Protein AF-A0A314ZET5-F1 (afdb_monomer)

Nearest PDB structures (foldseek):
  1ws8-assembly1_C  TM=9.809E-01  e=2.462E-12  Cucurbita pepo
  1x9u-assembly2_B  TM=9.422E-01  e=2.343E-07  Armoracia rusticana
  2cbp-assembly1_A  TM=9.235E-01  e=1.0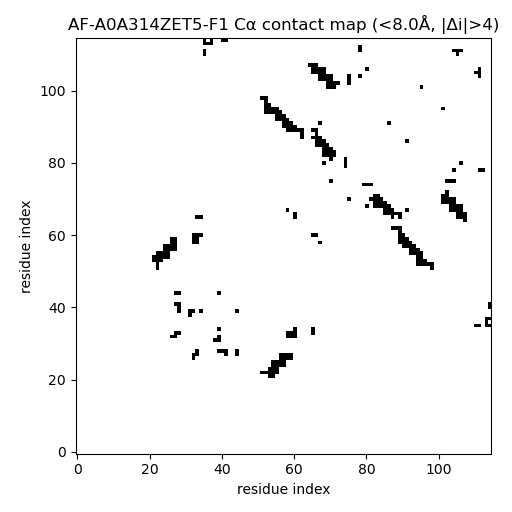77E-07  Cucumis sativus
  1jer-assembly1_A-2  TM=8.976E-01  e=2.058E-07  Cucumis sativus
  1f56-assembly1_A  TM=8.487E-01  e=2.181E-05  Spinacia oleracea

Solvent-accessible surface area (backbone atoms only — not comparable to full-atom values): 6826 Å² total; per-residue (Å²): 112,71,68,60,55,51,53,53,51,53,53,52,52,53,59,72,66,62,68,86,84,74,50,60,78,42,52,42,42,60,92,66,24,52,57,53,78,69,76,49,58,59,69,63,50,53,73,75,55,88,86,54,73,56,20,31,42,33,40,40,40,61,45,92,72,44,36,46,23,34,33,48,71,69,33,57,77,67,60,50,83,68,57,80,43,81,48,61,79,28,64,43,75,48,61,53,83,57,89,76,94,81,40,72,45,39,68,36,91,68,30,41,83,53,81

Foldseek 3Di:
DVVVVVVVVVVVVVVVPPDPDAAAEDQQQVPVFADLPPSGDRVVVVVVDDDDQRYKYWGAADLVAWKKFWDDPVCLVVVNLPGPDIGRPNTDMDGHHDDDDIGIFTNGPCSSVSD

Radius of gyration: 20.26 Å; Cα contacts (8 Å, |Δi|>4): 167; chains: 1; bounding box: 45×25×64 Å

pLDDT: mean 91.12, std 10.07, range [60.84, 98.56]

Secondary structure (DSSP, 8-state):
-HHHHHHHHHHHHHHHH----PPPEEETTTTT-S-SSSS--HHHHHHT----TT-EEEEE--TTT--EEEE-HHHHHTT----SEEE-SSEEEE---SSS--EEE--STTTGGG-

Sequence (115 aa):
MALSNIATLVFVVMMAFSGACSGVVYRVGDSAGWTSRGLADHNNWASTKDFNVGDTLTFAYNNQFHKVMQVSDQDFQSCNASAISTYTSGSDTITPKRPGHCYFHCGAPGHCQAG

Mean predicted aligned error: 7.43 Å

Structure (mmCIF, N/CA/C/O backbone):
data_AF-A0A314ZET5-F1
#
_entry.id   AF-A0A314ZET5-F1
#
loop_
_atom_site.group_PDB
_atom_site.id
_atom_site.type_symbol
_atom_site.label_atom_id
_atom_site.label_alt_id
_atom_site.label_comp_id
_atom_site.label_asym_id
_atom_site.label_entity_id
_atom_site.label_seq_id
_atom_site.pdbx_PDB_ins_code
_atom_site.Cartn_x
_atom_site.Cartn_y
_atom_site.Cartn_z
_atom_site.occupancy
_atom_site.B_iso_or_equiv
_atom_site.auth_seq_id
_atom_site.auth_comp_id
_atom_site.auth_asym_id
_atom_site.auth_atom_id
_atom_site.pdbx_PDB_model_num
ATOM 1 N N . MET A 1 1 ? -28.545 9.775 48.883 1.00 63.31 1 MET A N 1
ATOM 2 C CA . MET A 1 1 ? -27.618 8.629 49.040 1.00 63.31 1 MET A CA 1
ATOM 3 C C . MET A 1 1 ? -27.859 7.544 47.986 1.00 63.31 1 MET A C 1
ATOM 5 O O . MET A 1 1 ? -26.932 7.253 47.251 1.00 63.31 1 MET A O 1
ATOM 9 N N . ALA A 1 2 ? -29.084 7.028 47.808 1.00 62.66 2 ALA A N 1
ATOM 10 C CA . ALA A 1 2 ? -29.378 5.978 46.814 1.00 62.66 2 ALA A CA 1
ATOM 11 C C . ALA A 1 2 ? -29.079 6.353 45.339 1.00 62.66 2 ALA A C 1
ATOM 13 O O . ALA A 1 2 ? -28.502 5.551 44.615 1.00 62.66 2 ALA A O 1
ATOM 14 N N . LEU A 1 3 ? -29.401 7.581 44.907 1.00 64.88 3 LEU A N 1
ATOM 15 C CA . LEU A 1 3 ? -29.149 8.053 43.531 1.00 64.88 3 LEU A CA 1
ATOM 16 C C . LEU A 1 3 ? -27.652 8.156 43.183 1.00 64.88 3 LEU A C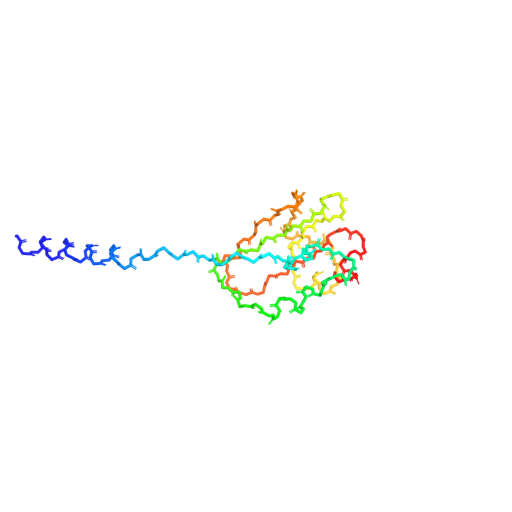 1
ATOM 18 O O . LEU A 1 3 ? -27.258 7.816 42.073 1.00 64.88 3 LEU A O 1
ATOM 22 N N . SER A 1 4 ? -26.821 8.572 44.148 1.00 72.44 4 SER A N 1
ATOM 23 C CA . SER A 1 4 ? -25.359 8.629 43.992 1.00 72.44 4 SER A CA 1
ATOM 24 C C . SER A 1 4 ? -24.783 7.224 43.805 1.00 72.44 4 SER A C 1
ATOM 26 O O . SER A 1 4 ? -24.031 6.983 42.870 1.00 72.44 4 SER A O 1
ATOM 28 N N . ASN A 1 5 ? -25.232 6.258 44.615 1.00 73.38 5 ASN A N 1
ATOM 29 C CA . ASN A 1 5 ? -24.772 4.873 44.522 1.00 73.38 5 ASN A CA 1
ATOM 30 C C . ASN A 1 5 ? -25.150 4.211 43.186 1.00 73.38 5 ASN A C 1
ATOM 32 O O . ASN A 1 5 ? -24.348 3.455 42.648 1.00 73.38 5 ASN A O 1
ATOM 36 N N . ILE A 1 6 ? -26.333 4.511 42.635 1.00 78.94 6 ILE A N 1
ATOM 37 C CA . ILE A 1 6 ? -26.757 4.010 41.317 1.00 78.94 6 ILE A CA 1
ATOM 38 C C . ILE A 1 6 ? -25.887 4.611 40.206 1.00 78.94 6 ILE A C 1
ATOM 40 O O . ILE A 1 6 ? -25.412 3.873 39.347 1.00 78.94 6 ILE A O 1
ATOM 44 N N . ALA A 1 7 ? -25.629 5.922 40.238 1.00 78.88 7 ALA A N 1
ATOM 45 C CA . ALA A 1 7 ? -24.780 6.584 39.246 1.00 78.88 7 ALA A CA 1
ATOM 46 C C . ALA A 1 7 ? -23.346 6.025 39.251 1.00 78.88 7 ALA A C 1
ATOM 48 O O . ALA A 1 7 ? -22.794 5.732 38.190 1.00 78.88 7 ALA A O 1
ATOM 49 N N . THR A 1 8 ? -22.774 5.798 40.437 1.00 81.31 8 THR A N 1
ATOM 50 C CA . THR A 1 8 ? -21.450 5.177 40.583 1.00 81.31 8 THR A CA 1
ATOM 51 C C . THR A 1 8 ? -21.439 3.747 40.044 1.00 81.31 8 THR A C 1
ATOM 53 O O . THR A 1 8 ? -20.510 3.373 39.333 1.00 81.31 8 THR A O 1
ATOM 56 N N . LEU A 1 9 ? -22.481 2.954 40.317 1.00 81.38 9 LEU A N 1
ATOM 57 C CA . LEU A 1 9 ? -22.582 1.576 39.830 1.00 81.38 9 LEU A CA 1
ATOM 58 C C . LEU A 1 9 ? -22.658 1.519 38.295 1.00 81.38 9 LEU A C 1
ATOM 60 O O . LEU A 1 9 ? -21.958 0.726 37.674 1.00 81.38 9 LEU A O 1
ATOM 64 N N . VAL A 1 10 ? -23.456 2.395 37.677 1.00 83.62 10 VAL A N 1
ATOM 65 C CA . VAL A 1 10 ? -23.579 2.494 36.212 1.00 83.62 10 VAL A CA 1
ATOM 66 C C . VAL A 1 10 ? -22.247 2.887 35.570 1.00 83.62 10 VAL A C 1
ATOM 68 O O . VAL A 1 10 ? -21.857 2.306 34.559 1.00 83.62 10 VAL A O 1
ATOM 71 N N . PHE A 1 11 ? -21.519 3.831 36.169 1.00 79.12 11 PHE A N 1
ATOM 72 C CA . PHE A 1 11 ? -20.216 4.265 35.666 1.00 79.12 11 PHE A CA 1
ATOM 73 C C . PHE A 1 11 ? -19.157 3.151 35.747 1.00 79.12 11 PHE A C 1
ATOM 75 O O . PHE A 1 11 ? -18.424 2.927 34.784 1.00 79.12 11 PHE A O 1
ATOM 82 N N . VAL A 1 12 ? -19.130 2.397 36.854 1.00 83.00 12 VAL A N 1
ATOM 83 C CA . VAL A 1 12 ? -18.245 1.230 37.029 1.00 83.00 12 VAL A CA 1
ATOM 84 C C . VAL A 1 12 ? -18.567 0.130 36.015 1.00 83.00 12 VAL A C 1
ATOM 86 O O . VAL A 1 12 ? -17.654 -0.444 35.427 1.00 83.00 12 VAL A O 1
ATOM 89 N N . VAL A 1 13 ? -19.852 -0.128 35.752 1.00 80.88 13 VAL A N 1
ATOM 90 C CA . VAL A 1 13 ? -20.276 -1.093 34.727 1.00 80.88 13 VAL A CA 1
ATOM 91 C C . VAL A 1 13 ? -19.836 -0.636 33.332 1.00 80.88 13 VAL A C 1
ATOM 93 O O . VAL A 1 13 ? -19.270 -1.436 32.597 1.00 80.88 13 VAL A O 1
ATOM 96 N N . MET A 1 14 ? -19.995 0.641 32.967 1.00 76.19 14 MET A N 1
ATOM 97 C CA . MET A 1 14 ? -19.549 1.134 31.653 1.00 76.19 14 MET A CA 1
ATOM 98 C C . MET A 1 14 ? -18.029 1.037 31.450 1.00 76.19 14 MET A C 1
ATOM 100 O O . MET A 1 14 ? -17.593 0.644 30.371 1.00 76.19 14 MET A O 1
ATOM 104 N N . MET A 1 15 ? -17.222 1.309 32.482 1.00 72.38 15 MET A N 1
ATOM 105 C CA . MET A 1 15 ? -15.766 1.088 32.429 1.00 72.38 15 MET A CA 1
ATOM 106 C C . MET A 1 15 ? -15.386 -0.397 32.338 1.00 72.38 15 MET A C 1
ATOM 108 O O . MET A 1 15 ? -14.399 -0.742 31.692 1.00 72.38 15 MET A O 1
ATOM 112 N N . ALA A 1 16 ? -16.169 -1.294 32.943 1.00 72.56 16 ALA A N 1
ATOM 113 C CA . ALA A 1 16 ? -15.947 -2.734 32.818 1.00 72.56 16 ALA A CA 1
ATOM 114 C C . ALA A 1 16 ? -16.222 -3.259 31.392 1.00 72.56 16 ALA A C 1
ATOM 116 O O . ALA A 1 16 ? -15.670 -4.288 31.008 1.00 72.56 16 ALA A O 1
ATOM 117 N N . PHE A 1 17 ? -17.031 -2.544 30.598 1.00 64.31 17 PHE A N 1
ATOM 118 C CA . PHE A 1 17 ? -17.338 -2.873 29.200 1.00 64.31 17 PHE A CA 1
ATOM 119 C C . PHE A 1 17 ? -16.494 -2.114 28.164 1.00 64.31 17 PHE A C 1
ATOM 121 O O . PHE A 1 17 ? -16.588 -2.415 26.973 1.00 64.31 17 PHE A O 1
ATOM 128 N N . SER A 1 18 ? -15.630 -1.178 28.571 1.00 60.84 18 SER A N 1
ATOM 129 C CA . SER A 1 18 ? -14.647 -0.575 27.663 1.00 60.84 18 SER A CA 1
ATOM 130 C C . SER A 1 18 ? -13.477 -1.534 27.418 1.00 60.84 18 SER A C 1
ATOM 132 O O . SER A 1 18 ? -12.393 -1.379 27.974 1.00 60.84 18 SER A O 1
ATOM 134 N N . GLY A 1 19 ? -13.707 -2.557 26.593 1.00 62.47 19 GLY A N 1
ATOM 135 C CA . GLY A 1 19 ? -12.635 -3.374 26.032 1.00 62.47 19 GLY A CA 1
ATOM 136 C C . GLY A 1 19 ? -11.751 -2.533 25.107 1.00 62.47 19 GLY A C 1
ATOM 137 O O . GLY A 1 19 ? -12.251 -1.727 24.320 1.00 62.47 19 GLY A O 1
ATOM 138 N N . ALA A 1 20 ? -10.432 -2.712 25.189 1.00 62.31 20 ALA A N 1
ATOM 139 C CA . ALA A 1 20 ? -9.510 -2.131 24.222 1.00 62.31 20 ALA A CA 1
ATOM 140 C C . ALA A 1 20 ? -9.731 -2.810 22.860 1.00 62.31 20 ALA A C 1
ATOM 142 O O . ALA A 1 20 ? -9.336 -3.956 22.658 1.00 62.31 20 ALA A O 1
ATOM 143 N N . CYS A 1 21 ? -10.391 -2.118 21.931 1.00 65.69 21 CYS A N 1
ATOM 144 C CA . CYS A 1 21 ? -10.471 -2.554 20.543 1.00 65.69 21 CYS A CA 1
ATOM 145 C C . CYS A 1 21 ? -9.138 -2.212 19.864 1.00 65.69 21 CYS A C 1
ATOM 147 O O . CYS A 1 21 ? -8.877 -1.047 19.563 1.00 65.69 21 CYS A O 1
ATOM 149 N N . SER A 1 22 ? -8.271 -3.208 19.685 1.00 74.81 22 SER A N 1
ATOM 150 C CA . SER A 1 22 ? -7.089 -3.085 18.829 1.00 74.81 22 SER A CA 1
ATOM 151 C C . SER A 1 22 ? -7.408 -3.708 17.479 1.00 74.81 22 SER A C 1
ATOM 153 O O . SER A 1 22 ? -7.856 -4.852 17.432 1.00 74.81 22 SER A O 1
ATOM 155 N N . GLY A 1 23 ? -7.151 -2.978 16.394 1.00 88.44 23 GLY A N 1
ATOM 156 C CA . GLY A 1 23 ? -7.201 -3.553 15.053 1.00 88.44 23 GLY A CA 1
ATOM 157 C C . GLY A 1 23 ? -6.067 -4.550 14.814 1.00 88.44 23 GLY A C 1
ATOM 158 O O . GLY A 1 23 ? -5.049 -4.547 15.517 1.00 88.44 23 GLY A O 1
ATOM 159 N N . VAL A 1 24 ? -6.250 -5.401 13.809 1.00 95.62 24 VAL A N 1
ATOM 160 C CA . VAL A 1 24 ? -5.250 -6.351 13.315 1.00 95.62 24 VAL A CA 1
ATOM 161 C C . VAL A 1 24 ? -4.196 -5.605 12.497 1.00 95.62 24 VAL A C 1
ATOM 163 O O . VAL A 1 24 ? -4.498 -4.653 11.778 1.00 95.62 24 VAL A O 1
ATOM 166 N N . VAL A 1 25 ? -2.939 -6.043 12.589 1.00 96.94 25 VAL A N 1
ATOM 167 C CA . VAL A 1 25 ? -1.849 -5.539 11.745 1.00 96.94 25 VAL A CA 1
ATOM 168 C C . VAL A 1 25 ? -1.574 -6.542 10.630 1.00 96.94 25 VAL A C 1
ATOM 170 O O . VAL A 1 25 ? -1.156 -7.670 10.886 1.00 96.94 25 VAL A O 1
ATOM 173 N N . TYR A 1 26 ? -1.767 -6.115 9.388 1.00 97.94 26 TYR A N 1
ATOM 174 C CA . TYR A 1 26 ? -1.497 -6.890 8.187 1.00 97.94 26 TYR A CA 1
ATOM 175 C C . TYR A 1 26 ? -0.204 -6.420 7.530 1.00 97.94 26 TYR A C 1
ATOM 177 O O . TYR A 1 26 ? -0.084 -5.271 7.102 1.00 97.94 26 TYR A O 1
ATOM 185 N N . ARG A 1 27 ? 0.763 -7.329 7.391 1.00 98.19 27 ARG A N 1
ATOM 186 C CA . ARG A 1 27 ? 1.952 -7.077 6.573 1.00 98.19 27 ARG A CA 1
ATOM 187 C C . ARG A 1 27 ? 1.601 -7.339 5.113 1.00 98.19 27 ARG A C 1
ATOM 189 O O . ARG A 1 27 ? 1.311 -8.472 4.743 1.00 98.19 27 ARG A O 1
ATOM 196 N N . VAL A 1 28 ? 1.616 -6.293 4.293 1.00 97.94 28 VAL A N 1
ATOM 197 C CA . VAL A 1 28 ? 1.218 -6.383 2.883 1.00 97.94 28 VAL A CA 1
ATOM 198 C C . VAL A 1 28 ? 2.153 -7.333 2.136 1.00 97.94 28 VAL A C 1
ATOM 200 O O . VAL A 1 28 ? 3.369 -7.143 2.159 1.00 97.94 28 VAL A O 1
ATOM 203 N N . GLY A 1 29 ? 1.586 -8.362 1.499 1.00 97.06 29 GLY A N 1
ATOM 204 C CA . GLY A 1 29 ? 2.344 -9.423 0.826 1.00 97.06 29 GLY A CA 1
ATOM 205 C C . GLY A 1 29 ? 2.985 -10.451 1.771 1.00 97.06 29 GLY A C 1
ATOM 206 O O . GLY A 1 29 ? 3.903 -11.159 1.362 1.00 97.06 29 GLY A O 1
ATOM 207 N N . ASP A 1 30 ? 2.549 -10.519 3.034 1.00 96.62 30 ASP A N 1
ATOM 208 C CA . ASP A 1 30 ? 3.039 -11.437 4.070 1.00 96.62 30 ASP A CA 1
ATOM 209 C C . ASP A 1 30 ? 4.574 -11.479 4.123 1.00 96.62 30 ASP A C 1
ATOM 211 O O . ASP A 1 30 ? 5.177 -10.450 4.415 1.00 96.62 30 ASP A O 1
ATOM 215 N N . SER A 1 31 ? 5.237 -12.612 3.869 1.00 95.81 31 SER A N 1
ATOM 216 C CA . SER A 1 31 ? 6.705 -12.725 3.912 1.00 95.81 31 SER A CA 1
ATOM 217 C C . SER A 1 31 ? 7.406 -12.009 2.751 1.00 95.81 31 SER A C 1
ATOM 219 O O . SER A 1 31 ? 8.472 -11.425 2.968 1.00 95.81 31 SER A O 1
ATOM 221 N N . ALA A 1 32 ? 6.794 -11.987 1.562 1.00 95.94 32 ALA A N 1
ATOM 222 C CA . ALA A 1 32 ? 7.341 -11.375 0.350 1.00 95.94 32 ALA A CA 1
ATOM 223 C C . ALA A 1 32 ? 7.397 -9.840 0.428 1.00 95.94 32 ALA A C 1
ATOM 225 O O . ALA A 1 32 ? 8.287 -9.222 -0.160 1.00 95.94 32 ALA A O 1
ATOM 226 N N . GLY A 1 33 ? 6.487 -9.232 1.194 1.00 96.94 33 GLY A N 1
ATOM 227 C CA . GLY A 1 33 ? 6.427 -7.787 1.387 1.00 96.94 33 GLY A CA 1
ATOM 228 C C . GLY A 1 33 ? 5.904 -7.026 0.164 1.00 96.94 33 GLY A C 1
ATOM 229 O O . GLY A 1 33 ? 5.232 -7.568 -0.718 1.00 96.94 33 GLY A O 1
ATOM 230 N N . TRP A 1 34 ? 6.231 -5.735 0.108 1.00 97.69 34 TRP A N 1
ATOM 231 C CA . TRP A 1 34 ? 5.847 -4.856 -0.992 1.00 97.69 34 TRP A CA 1
ATOM 232 C C . TRP A 1 34 ? 6.933 -4.849 -2.077 1.00 97.69 34 TRP A C 1
ATOM 234 O O . TRP A 1 34 ? 8.052 -4.380 -1.859 1.00 97.69 34 TRP A O 1
ATOM 244 N N . THR A 1 35 ? 6.630 -5.437 -3.236 1.00 95.19 35 THR A N 1
ATOM 245 C CA . THR A 1 35 ? 7.618 -5.777 -4.272 1.00 95.19 35 THR A CA 1
ATOM 246 C C . THR A 1 35 ? 6.955 -5.890 -5.642 1.00 95.19 35 THR A C 1
ATOM 248 O O . THR A 1 35 ? 5.840 -6.377 -5.725 1.00 95.19 35 THR A O 1
ATOM 251 N N . SER A 1 36 ? 7.666 -5.517 -6.710 1.00 92.31 36 SER A N 1
ATOM 252 C CA . SER A 1 36 ? 7.225 -5.652 -8.114 1.00 92.31 36 SER A CA 1
ATOM 253 C C . SER A 1 36 ? 7.897 -6.829 -8.840 1.00 92.31 36 SER A C 1
ATOM 255 O O . SER A 1 36 ? 7.928 -6.901 -10.064 1.00 92.31 36 SER A O 1
ATOM 257 N N . ARG A 1 37 ? 8.511 -7.755 -8.091 1.00 88.88 37 ARG A N 1
ATOM 258 C CA . ARG A 1 37 ? 9.279 -8.887 -8.650 1.00 88.88 37 ARG A CA 1
ATOM 259 C C . ARG A 1 37 ? 8.425 -10.116 -8.996 1.00 88.88 37 ARG A C 1
ATOM 261 O O . ARG A 1 37 ? 8.990 -11.184 -9.204 1.00 88.88 37 ARG A O 1
ATOM 268 N N . GLY A 1 38 ? 7.094 -10.007 -8.965 1.00 84.44 38 GLY A N 1
ATOM 269 C CA . GLY A 1 38 ? 6.185 -11.149 -9.148 1.00 84.44 38 GLY A CA 1
ATOM 270 C C . GLY A 1 38 ? 6.281 -12.214 -8.046 1.00 84.44 38 GLY A C 1
ATOM 271 O O . GLY A 1 38 ? 5.884 -13.355 -8.249 1.00 84.44 38 GLY A O 1
ATOM 272 N N . LEU A 1 39 ? 6.846 -11.863 -6.884 1.00 82.00 39 LEU A N 1
ATOM 273 C CA . LEU A 1 39 ? 6.986 -12.768 -5.732 1.00 82.00 39 LEU A CA 1
ATOM 274 C C . LEU A 1 39 ? 5.700 -12.873 -4.899 1.00 82.00 39 LEU A C 1
ATOM 276 O O . LEU A 1 39 ? 5.582 -13.772 -4.071 1.00 82.00 39 LEU A O 1
ATOM 280 N N . ALA A 1 40 ? 4.769 -11.940 -5.091 1.00 87.44 40 ALA A N 1
ATOM 281 C CA . ALA A 1 40 ? 3.457 -11.921 -4.468 1.00 87.44 40 ALA A CA 1
ATOM 282 C C . ALA A 1 40 ? 2.449 -11.332 -5.455 1.00 87.44 40 ALA A C 1
ATOM 284 O O . ALA A 1 40 ? 2.763 -10.365 -6.143 1.00 87.44 40 ALA A O 1
ATOM 285 N N . ASP A 1 41 ? 1.253 -11.912 -5.492 1.00 94.38 41 ASP A N 1
ATOM 286 C CA . ASP A 1 41 ? 0.077 -11.290 -6.090 1.00 94.38 41 ASP A CA 1
ATOM 287 C C . ASP A 1 41 ? -0.664 -10.554 -4.969 1.00 94.38 41 ASP A C 1
ATOM 289 O O . ASP A 1 41 ? -1.288 -11.177 -4.104 1.00 94.38 41 ASP A O 1
ATOM 293 N N . HIS A 1 42 ? -0.547 -9.226 -4.937 1.00 95.81 42 HIS A N 1
ATOM 294 C CA . HIS A 1 42 ? -1.130 -8.409 -3.872 1.00 95.81 42 HIS A CA 1
ATOM 295 C C . HIS A 1 42 ? -2.661 -8.383 -3.911 1.00 95.81 42 HIS A C 1
ATOM 297 O O . HIS A 1 42 ? -3.277 -8.240 -2.854 1.00 95.81 42 HIS A O 1
ATOM 303 N N . ASN A 1 43 ? -3.278 -8.587 -5.080 1.00 94.31 43 ASN A N 1
ATOM 304 C CA . ASN A 1 43 ? -4.734 -8.674 -5.209 1.00 94.31 43 ASN A CA 1
ATOM 305 C C . ASN A 1 43 ? -5.247 -10.005 -4.651 1.00 94.31 43 ASN A C 1
ATOM 307 O O . ASN A 1 43 ? -6.223 -10.028 -3.899 1.00 94.31 43 ASN A O 1
ATOM 311 N N . ASN A 1 44 ? -4.562 -11.112 -4.959 1.00 96.25 44 ASN A N 1
ATOM 312 C CA . ASN A 1 44 ? -4.856 -12.403 -4.345 1.00 96.25 44 ASN A CA 1
ATOM 313 C C . ASN A 1 44 ? -4.594 -12.375 -2.834 1.00 96.25 44 ASN A C 1
ATOM 315 O O . ASN A 1 44 ? -5.431 -12.822 -2.061 1.00 96.25 44 ASN A O 1
ATOM 319 N N . TRP A 1 45 ? -3.480 -11.787 -2.390 1.00 97.50 45 TRP A N 1
ATOM 320 C CA . TRP A 1 45 ? -3.201 -11.624 -0.963 1.00 97.50 45 TRP A CA 1
ATOM 321 C C . TRP A 1 45 ? -4.337 -10.875 -0.259 1.00 97.50 45 TRP A C 1
ATOM 323 O O . TRP A 1 45 ? -4.830 -11.353 0.763 1.00 97.50 45 TRP A O 1
ATOM 333 N N . ALA A 1 46 ? -4.795 -9.755 -0.826 1.00 97.25 46 ALA A N 1
ATOM 334 C CA . ALA A 1 46 ? -5.871 -8.955 -0.252 1.00 97.25 46 ALA A CA 1
ATOM 335 C C . ALA A 1 46 ? -7.199 -9.725 -0.164 1.00 97.25 46 ALA A C 1
ATOM 337 O O . ALA A 1 46 ? -7.909 -9.572 0.824 1.00 97.25 46 ALA A O 1
ATOM 338 N N . SER A 1 47 ? -7.518 -10.591 -1.135 1.00 97.12 47 SER A N 1
ATOM 339 C CA . SER A 1 47 ? -8.760 -11.383 -1.114 1.00 97.12 47 SER A CA 1
ATOM 340 C C . SER A 1 47 ? -8.777 -12.491 -0.056 1.00 97.12 47 SER A C 1
ATOM 342 O O . SER A 1 47 ? -9.841 -13.024 0.251 1.00 97.12 47 SER A O 1
ATOM 344 N N . THR A 1 48 ? -7.622 -12.822 0.533 1.00 97.50 48 THR A N 1
ATOM 345 C CA . THR A 1 48 ? -7.521 -13.785 1.644 1.00 97.50 48 THR A CA 1
ATOM 346 C C . THR A 1 48 ? -7.681 -13.158 3.029 1.00 97.50 48 THR A C 1
ATOM 348 O O . THR A 1 48 ? -7.582 -13.881 4.022 1.00 97.50 48 THR A O 1
ATOM 351 N N . LYS A 1 49 ? -7.850 -11.831 3.131 1.00 97.00 49 LYS A N 1
ATOM 352 C CA . LYS A 1 49 ? -7.920 -11.114 4.412 1.00 97.00 49 LYS A CA 1
ATOM 353 C C . LYS A 1 49 ? -9.282 -10.447 4.596 1.00 97.00 49 LYS A C 1
ATOM 355 O O . LYS A 1 49 ? -9.856 -9.921 3.648 1.00 97.00 49 LYS A O 1
ATOM 360 N N . ASP A 1 50 ? -9.721 -10.378 5.848 1.00 95.94 50 ASP A N 1
ATOM 361 C CA . ASP A 1 50 ? -10.894 -9.609 6.257 1.00 95.94 50 ASP A CA 1
ATOM 362 C C . ASP A 1 50 ? -10.443 -8.295 6.907 1.00 95.94 50 ASP A C 1
ATOM 364 O O . ASP A 1 50 ? -10.004 -8.266 8.060 1.00 95.94 50 ASP A O 1
ATOM 368 N N . PHE A 1 51 ? -10.517 -7.198 6.152 1.00 96.19 51 PHE A N 1
ATOM 369 C CA . PHE A 1 51 ? -10.118 -5.874 6.633 1.00 96.19 51 PHE A CA 1
ATOM 370 C C . PHE A 1 51 ? -11.271 -5.162 7.344 1.00 96.19 51 PHE A C 1
ATOM 372 O O . PHE A 1 51 ? -12.341 -4.954 6.771 1.00 96.19 51 PHE A O 1
ATOM 379 N N . ASN A 1 52 ? -11.017 -4.705 8.567 1.00 95.25 52 ASN A N 1
ATOM 380 C CA . ASN A 1 52 ? -11.942 -3.929 9.381 1.00 95.25 52 ASN A CA 1
ATOM 381 C C . ASN A 1 52 ? -11.420 -2.507 9.611 1.00 95.25 52 ASN A C 1
ATOM 383 O O . ASN A 1 52 ? -10.220 -2.231 9.582 1.00 95.25 52 ASN A O 1
ATOM 387 N N . VAL A 1 53 ? -12.334 -1.571 9.881 1.00 93.50 53 VAL A N 1
ATOM 388 C CA . VAL A 1 53 ? -11.942 -0.216 10.294 1.00 93.50 53 VAL A CA 1
ATOM 389 C C . VAL A 1 53 ? -11.166 -0.296 11.607 1.00 93.50 53 VAL A C 1
ATOM 391 O O . VAL A 1 53 ? -11.642 -0.881 12.576 1.00 93.50 53 VAL A O 1
ATOM 394 N N . GLY A 1 54 ? -9.994 0.338 11.639 1.00 92.00 54 GLY A N 1
ATOM 395 C CA . GLY A 1 54 ? -9.067 0.268 12.771 1.00 92.00 54 GLY A CA 1
ATOM 396 C C . GLY A 1 54 ? -7.921 -0.722 12.565 1.00 92.00 54 GLY A C 1
ATOM 397 O O . GLY A 1 54 ? -6.905 -0.596 13.250 1.00 92.00 54 GLY A O 1
ATOM 398 N N . ASP A 1 55 ? -8.027 -1.628 11.588 1.00 96.69 55 ASP A N 1
ATOM 399 C CA . ASP A 1 55 ? -6.903 -2.455 11.157 1.00 96.69 55 ASP A CA 1
ATOM 400 C C . ASP A 1 55 ? -5.817 -1.601 10.500 1.00 96.69 55 ASP A C 1
ATOM 402 O O . ASP A 1 55 ? -6.032 -0.471 10.049 1.00 96.69 55 ASP A O 1
ATOM 406 N N . THR A 1 56 ? -4.612 -2.150 10.466 1.00 97.19 56 THR A N 1
ATOM 407 C CA . THR A 1 56 ? -3.416 -1.452 10.017 1.00 97.19 56 THR A CA 1
ATOM 408 C C . THR A 1 56 ? -2.693 -2.254 8.947 1.00 97.19 56 THR A C 1
ATOM 410 O O . THR A 1 56 ? -2.467 -3.448 9.100 1.00 97.19 56 THR A O 1
ATOM 413 N N . LEU A 1 57 ? -2.298 -1.582 7.869 1.00 98.25 57 LEU A N 1
ATOM 414 C CA . LEU A 1 57 ? -1.502 -2.126 6.777 1.00 98.25 57 LEU A CA 1
ATOM 415 C C . LEU A 1 57 ? -0.051 -1.671 6.933 1.00 98.25 57 LEU A C 1
ATOM 417 O O . LEU A 1 57 ? 0.221 -0.469 6.941 1.00 98.25 57 LEU A O 1
ATOM 421 N N . THR A 1 58 ? 0.880 -2.617 7.021 1.00 98.38 58 THR A N 1
ATOM 422 C CA . THR A 1 58 ? 2.319 -2.340 7.048 1.00 98.38 58 THR A CA 1
ATOM 423 C C . THR A 1 58 ? 2.957 -2.737 5.722 1.00 98.38 58 THR A C 1
ATOM 425 O O . THR A 1 58 ? 3.017 -3.917 5.367 1.00 98.38 58 THR A O 1
ATOM 428 N N . PHE A 1 59 ? 3.481 -1.744 5.011 1.00 98.56 59 PHE A N 1
ATOM 429 C CA . PHE A 1 59 ? 4.204 -1.895 3.755 1.00 98.56 59 PHE A CA 1
ATOM 430 C C . PHE A 1 59 ? 5.707 -1.905 4.026 1.00 98.56 59 PHE A C 1
ATOM 432 O O . PHE A 1 59 ? 6.306 -0.859 4.266 1.00 98.56 59 PHE A O 1
ATOM 439 N N . ALA A 1 60 ? 6.325 -3.083 3.959 1.00 98.25 60 ALA A N 1
ATOM 440 C CA . ALA A 1 60 ? 7.768 -3.250 4.120 1.00 98.25 60 ALA A CA 1
ATOM 441 C C . ALA A 1 60 ? 8.449 -3.452 2.757 1.00 98.25 60 ALA A C 1
ATOM 443 O O . ALA A 1 60 ? 8.089 -4.378 2.026 1.00 98.25 60 ALA A O 1
ATOM 444 N N . TYR A 1 61 ? 9.424 -2.602 2.423 1.00 97.62 61 TYR A N 1
ATOM 445 C CA . TYR A 1 61 ? 10.110 -2.591 1.127 1.00 97.62 61 TYR A CA 1
ATOM 446 C C . TYR A 1 61 ? 11.451 -1.845 1.163 1.00 97.62 61 TYR A C 1
ATOM 448 O O . TYR A 1 61 ? 11.746 -1.078 2.076 1.00 97.62 61 TYR A O 1
ATOM 456 N N . ASN A 1 62 ? 12.267 -2.021 0.119 1.00 97.31 62 ASN A N 1
ATOM 457 C CA . ASN A 1 62 ? 13.449 -1.186 -0.090 1.00 97.31 62 ASN A CA 1
ATOM 458 C C . ASN A 1 62 ? 13.038 0.166 -0.702 1.00 97.31 62 ASN A C 1
ATOM 460 O O . ASN A 1 62 ? 12.619 0.228 -1.862 1.00 97.31 62 ASN A O 1
ATOM 464 N N . ASN A 1 63 ? 13.171 1.240 0.078 1.00 97.12 63 ASN A N 1
ATOM 465 C CA . ASN A 1 63 ? 12.737 2.591 -0.288 1.00 97.12 63 ASN A CA 1
ATOM 466 C C . ASN A 1 63 ? 13.545 3.263 -1.412 1.00 97.12 63 ASN A C 1
ATOM 468 O O . ASN A 1 63 ? 13.137 4.309 -1.9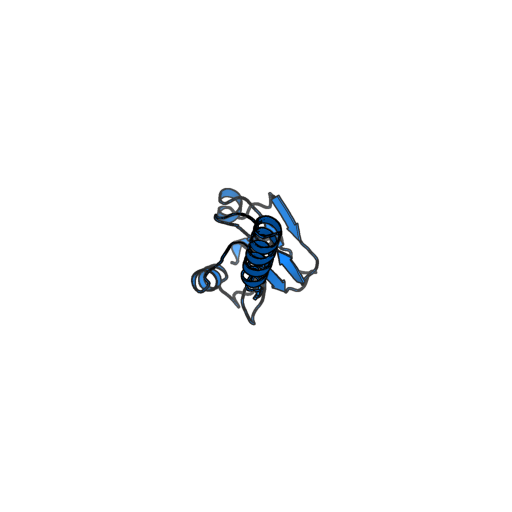05 1.00 97.12 63 ASN A O 1
ATOM 472 N N . GLN A 1 64 ? 14.653 2.659 -1.854 1.00 97.31 64 GLN A N 1
ATOM 473 C CA . GLN A 1 64 ? 15.377 3.101 -3.048 1.00 97.31 64 GLN A CA 1
ATOM 474 C C . GLN A 1 64 ? 14.668 2.675 -4.342 1.00 97.31 64 GLN A C 1
ATOM 476 O O . GLN A 1 64 ? 14.861 3.298 -5.381 1.00 97.31 64 GLN A O 1
ATOM 481 N N . PHE A 1 65 ? 13.849 1.618 -4.285 1.00 96.50 65 PHE A N 1
ATOM 482 C CA . PHE A 1 65 ? 13.197 1.028 -5.461 1.00 96.50 65 PHE A CA 1
ATOM 483 C C . PHE A 1 65 ? 11.679 1.163 -5.440 1.00 96.50 65 PHE A C 1
ATOM 485 O O . PHE A 1 65 ? 11.054 1.224 -6.495 1.00 96.50 65 PHE A O 1
ATOM 492 N N . HIS A 1 66 ? 11.071 1.203 -4.257 1.00 97.06 66 HIS A N 1
ATOM 493 C CA . HIS A 1 66 ? 9.623 1.262 -4.122 1.00 97.06 66 HIS A CA 1
ATOM 494 C C . HIS A 1 66 ? 9.197 2.477 -3.308 1.00 97.06 66 HIS A C 1
ATOM 496 O O . HIS A 1 66 ? 9.953 3.046 -2.526 1.00 97.06 66 HIS A O 1
ATOM 502 N N . LYS A 1 67 ? 7.943 2.847 -3.514 1.00 96.88 67 LYS A N 1
ATOM 503 C CA . LYS A 1 67 ? 7.156 3.748 -2.679 1.00 96.88 67 LYS A CA 1
ATOM 504 C C . LYS A 1 67 ? 5.724 3.234 -2.653 1.00 96.88 67 LYS A C 1
ATOM 506 O O . LYS A 1 67 ? 5.362 2.414 -3.505 1.00 96.88 67 LYS A O 1
ATOM 511 N N . VAL A 1 68 ? 4.924 3.728 -1.722 1.00 98.12 68 VAL A N 1
ATOM 512 C CA . VAL A 1 68 ? 3.493 3.423 -1.635 1.00 98.12 68 VAL A CA 1
ATOM 513 C C . VAL A 1 68 ? 2.721 4.685 -1.979 1.00 98.12 68 VAL A C 1
ATOM 515 O O . VAL A 1 68 ? 2.958 5.735 -1.385 1.00 98.12 68 VAL A O 1
ATOM 518 N N . MET A 1 69 ? 1.813 4.599 -2.943 1.00 97.94 69 MET A N 1
ATOM 519 C CA . MET A 1 69 ? 0.897 5.684 -3.284 1.00 97.94 69 MET A CA 1
ATOM 520 C C . MET A 1 69 ? -0.525 5.223 -3.032 1.00 97.94 69 MET A C 1
ATOM 522 O O . MET A 1 69 ? -0.935 4.199 -3.569 1.00 97.94 69 MET A O 1
ATOM 526 N N . GLN A 1 70 ? -1.263 5.980 -2.222 1.00 97.75 70 GLN A N 1
ATOM 527 C CA . GLN A 1 70 ? -2.710 5.846 -2.135 1.00 97.75 70 GLN A CA 1
ATOM 528 C C . GLN A 1 70 ? -3.343 6.645 -3.271 1.00 97.75 70 GLN A C 1
ATOM 530 O O . GLN A 1 70 ? -2.996 7.815 -3.461 1.00 97.75 70 GLN A O 1
ATOM 535 N N . VAL A 1 71 ? -4.284 6.041 -3.987 1.00 97.56 71 VAL A N 1
ATOM 536 C CA . VAL A 1 71 ? -4.897 6.634 -5.182 1.00 97.56 71 VAL A CA 1
ATOM 537 C C . VAL A 1 71 ? -6.405 6.401 -5.249 1.00 97.56 71 VAL A C 1
ATOM 539 O O . VAL A 1 71 ? -6.984 5.702 -4.414 1.00 97.56 71 VAL A O 1
ATOM 542 N N . SER A 1 72 ? -7.042 7.025 -6.241 1.00 97.19 72 SER A N 1
ATOM 543 C CA . SER A 1 72 ? -8.419 6.722 -6.628 1.00 97.19 72 SER A CA 1
ATOM 544 C C . SER A 1 72 ? -8.516 5.348 -7.310 1.00 97.19 72 SER A C 1
ATOM 546 O O . SER A 1 72 ? -7.518 4.825 -7.799 1.00 97.19 72 SER A O 1
ATOM 548 N N . ASP A 1 73 ? -9.721 4.778 -7.385 1.00 96.62 73 ASP A N 1
ATOM 549 C CA . ASP A 1 73 ? -9.976 3.545 -8.153 1.00 96.62 73 ASP A CA 1
ATOM 550 C C . ASP A 1 73 ? -9.555 3.697 -9.625 1.00 96.62 73 ASP A C 1
ATOM 552 O O . ASP A 1 73 ? -8.844 2.864 -10.179 1.00 96.62 73 ASP A O 1
ATOM 556 N N . GLN A 1 74 ? -9.911 4.829 -10.240 1.00 97.50 74 GLN A N 1
ATOM 557 C CA . GLN A 1 74 ? -9.555 5.123 -11.626 1.00 97.50 74 GLN A CA 1
ATOM 558 C C . GLN A 1 74 ? -8.035 5.126 -11.834 1.00 97.50 74 GLN A C 1
ATOM 560 O O . GLN A 1 74 ? -7.541 4.506 -12.774 1.00 97.50 74 GLN A O 1
ATOM 565 N N . ASP A 1 75 ? -7.297 5.800 -10.952 1.00 97.25 75 ASP A N 1
ATOM 566 C CA . ASP A 1 75 ? -5.841 5.888 -11.054 1.00 97.25 75 ASP A CA 1
ATOM 567 C C . ASP A 1 75 ? -5.152 4.561 -10.718 1.00 97.25 75 ASP A C 1
ATOM 569 O O . ASP A 1 75 ? -4.101 4.268 -11.284 1.00 97.25 75 ASP A O 1
ATOM 573 N N . PHE A 1 76 ? -5.751 3.739 -9.851 1.00 97.31 76 PHE A N 1
ATOM 574 C CA . PHE A 1 76 ? -5.299 2.373 -9.599 1.00 97.31 76 PHE A CA 1
ATOM 575 C C . PHE A 1 76 ? -5.423 1.512 -10.860 1.00 97.31 76 PHE A C 1
ATOM 577 O O . PHE A 1 76 ? -4.445 0.897 -11.278 1.00 97.31 76 PHE A O 1
ATOM 584 N N . GLN A 1 77 ? -6.588 1.529 -11.514 1.00 96.06 77 GLN A N 1
ATOM 585 C CA . GLN A 1 77 ? -6.836 0.755 -12.734 1.00 96.06 77 GLN A CA 1
ATOM 586 C C . GLN A 1 77 ? -5.944 1.186 -13.905 1.00 96.06 77 GLN A C 1
ATOM 588 O O . GLN A 1 77 ? -5.532 0.351 -14.708 1.00 96.06 77 GLN A O 1
ATOM 593 N N . SER A 1 78 ? -5.636 2.481 -14.018 1.00 96.88 78 SER A N 1
ATOM 594 C CA . SER A 1 78 ? -4.801 3.009 -15.100 1.00 96.88 78 SER A CA 1
ATOM 595 C C . SER A 1 78 ? -3.317 3.139 -14.740 1.00 96.88 78 SER A C 1
ATOM 597 O O . SER A 1 78 ? -2.540 3.618 -15.567 1.00 96.88 78 SER A O 1
ATOM 599 N N . CYS A 1 79 ? -2.909 2.757 -13.525 1.00 96.44 79 CYS A N 1
ATOM 600 C CA . CYS A 1 79 ? -1.562 2.975 -12.991 1.00 96.44 79 CYS A CA 1
ATOM 601 C C . CYS A 1 79 ? -1.069 4.433 -13.107 1.00 96.44 79 CYS A C 1
ATOM 603 O O . CYS A 1 79 ? 0.101 4.691 -13.411 1.00 96.44 79 CYS A O 1
ATOM 605 N N . ASN A 1 80 ? -1.956 5.400 -12.870 1.00 93.94 80 ASN A N 1
ATOM 606 C CA . ASN A 1 80 ? -1.598 6.816 -12.868 1.00 93.94 80 ASN A CA 1
ATOM 607 C C . ASN A 1 80 ? -0.887 7.207 -11.570 1.00 93.94 80 ASN A C 1
ATOM 609 O O . ASN A 1 80 ? -1.242 6.774 -10.481 1.00 93.94 80 ASN A O 1
ATOM 613 N N . ALA A 1 81 ? 0.072 8.126 -11.663 1.00 84.88 81 ALA A N 1
ATOM 614 C CA . ALA A 1 81 ? 0.830 8.617 -10.510 1.00 84.88 81 ALA A CA 1
ATOM 615 C C . ALA A 1 81 ? 0.147 9.791 -9.767 1.00 84.88 81 ALA A C 1
ATOM 617 O O . ALA A 1 81 ? 0.818 10.597 -9.120 1.00 84.88 81 ALA A O 1
ATOM 618 N N . SER A 1 82 ? -1.178 9.913 -9.847 1.00 93.00 82 SER A N 1
ATOM 619 C CA . SER A 1 82 ? -1.944 10.963 -9.161 1.00 93.00 82 SER A CA 1
ATOM 620 C C . SER A 1 82 ? -2.250 10.548 -7.718 1.00 93.00 82 SER A C 1
ATOM 622 O O . SER A 1 82 ? -3.328 10.047 -7.410 1.00 93.00 82 SER A O 1
ATOM 624 N N . ALA A 1 83 ? -1.284 10.723 -6.811 1.00 93.75 83 ALA A N 1
ATOM 625 C CA . ALA A 1 83 ? -1.454 10.325 -5.412 1.00 93.75 83 ALA A CA 1
ATOM 626 C C . ALA A 1 83 ? -2.415 11.226 -4.626 1.00 93.75 83 ALA A C 1
ATOM 628 O O . ALA A 1 83 ? -2.256 12.444 -4.584 1.00 93.75 83 ALA A O 1
ATOM 629 N N . ILE A 1 84 ? -3.295 10.585 -3.854 1.00 96.81 84 ILE A N 1
ATOM 630 C CA . ILE A 1 84 ? -3.943 11.178 -2.677 1.00 96.81 84 ILE A CA 1
ATOM 631 C C . ILE A 1 84 ? -2.908 11.341 -1.556 1.00 96.81 84 ILE A C 1
ATOM 633 O O . ILE A 1 84 ? -2.905 12.329 -0.824 1.00 96.81 84 ILE A O 1
ATOM 637 N N . SER A 1 85 ? -2.023 10.355 -1.393 1.00 97.19 85 SER A N 1
ATOM 638 C CA . SER A 1 85 ? -0.931 10.367 -0.414 1.00 97.19 85 SER A CA 1
ATOM 639 C C . SER A 1 85 ? 0.222 9.487 -0.887 1.00 97.19 85 SER A C 1
ATOM 641 O O . SER A 1 85 ? 0.005 8.489 -1.571 1.00 97.19 85 SER A O 1
ATOM 643 N N . THR A 1 86 ? 1.455 9.863 -0.541 1.00 97.75 86 THR A N 1
ATOM 644 C CA . THR A 1 86 ? 2.675 9.119 -0.892 1.00 97.75 8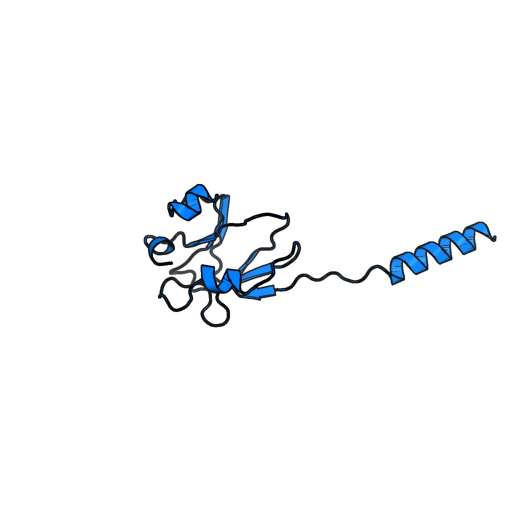6 THR A CA 1
ATOM 645 C C . THR A 1 86 ? 3.491 8.836 0.360 1.00 97.75 86 THR A C 1
ATOM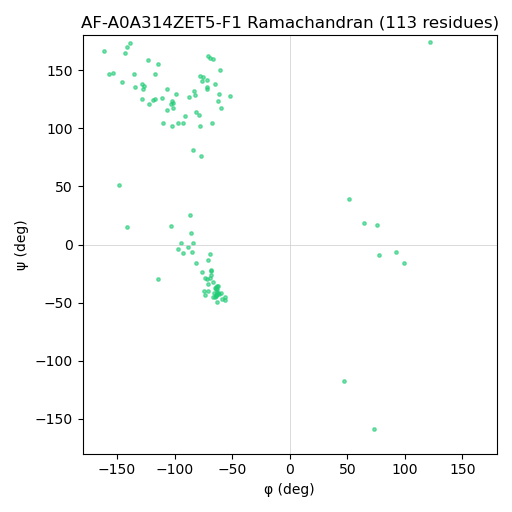 647 O O . THR A 1 86 ? 3.694 9.728 1.182 1.00 97.75 86 THR A O 1
ATOM 650 N N . TYR A 1 87 ? 3.993 7.611 0.465 1.00 98.25 87 TYR A N 1
ATOM 651 C CA . TYR A 1 87 ? 4.799 7.133 1.578 1.00 98.25 87 TYR A CA 1
ATOM 652 C C . TYR A 1 87 ? 6.089 6.497 1.049 1.00 98.25 87 TYR A C 1
ATOM 654 O O . TYR A 1 87 ? 6.081 5.822 0.014 1.00 98.25 87 TYR A O 1
ATOM 662 N N . THR A 1 88 ? 7.210 6.782 1.714 1.00 98.25 88 THR A N 1
ATOM 663 C CA . THR A 1 88 ? 8.560 6.481 1.204 1.00 98.25 88 THR A CA 1
ATOM 664 C C . THR A 1 88 ? 9.522 5.997 2.290 1.00 98.25 88 THR A C 1
ATOM 666 O O . THR A 1 88 ? 10.734 6.025 2.079 1.00 98.25 88 THR A O 1
ATOM 669 N N . SER A 1 89 ? 9.041 5.601 3.476 1.00 98.31 89 SER A N 1
ATOM 670 C CA . SER A 1 89 ? 9.956 5.227 4.567 1.00 98.31 89 SER A CA 1
ATOM 671 C C . SER A 1 89 ? 10.632 3.873 4.332 1.00 98.31 89 SER A C 1
ATOM 673 O O . SER A 1 89 ? 11.759 3.671 4.779 1.00 98.31 89 SER A O 1
ATOM 675 N N . GLY A 1 90 ? 9.977 2.960 3.604 1.00 97.62 90 GLY A N 1
ATOM 676 C CA . GLY A 1 90 ? 10.374 1.550 3.494 1.00 97.62 90 GLY A CA 1
ATOM 677 C C . GLY A 1 90 ? 9.709 0.632 4.525 1.00 97.62 90 GLY A C 1
ATOM 678 O O . GLY A 1 90 ? 9.860 -0.585 4.447 1.00 97.62 90 GLY A O 1
ATOM 679 N N . SER A 1 91 ? 8.961 1.195 5.477 1.00 97.94 91 SER A N 1
ATOM 680 C CA . SER A 1 91 ? 8.172 0.460 6.471 1.00 97.94 91 SER A CA 1
ATOM 681 C C . SER A 1 91 ? 6.918 1.256 6.858 1.00 97.94 91 SER A C 1
ATOM 683 O O . SER A 1 91 ? 6.659 1.514 8.036 1.00 97.94 91 SER A O 1
ATOM 685 N N . ASP A 1 92 ? 6.157 1.704 5.860 1.00 98.44 92 ASP A N 1
ATOM 686 C CA . ASP A 1 92 ? 5.016 2.589 6.084 1.00 98.44 92 ASP A CA 1
ATOM 687 C C . ASP A 1 92 ? 3.853 1.846 6.730 1.00 98.44 92 ASP A C 1
ATOM 689 O O . ASP A 1 92 ? 3.562 0.700 6.395 1.00 98.44 92 ASP A O 1
ATOM 693 N N . THR A 1 93 ? 3.175 2.523 7.650 1.00 97.88 93 THR A N 1
ATOM 694 C CA . THR A 1 93 ? 2.051 1.974 8.405 1.00 97.88 93 THR A CA 1
ATOM 695 C C . THR A 1 93 ? 0.831 2.856 8.183 1.00 97.88 93 THR A C 1
ATOM 697 O O . THR A 1 93 ? 0.873 4.056 8.454 1.00 97.88 93 THR A O 1
ATOM 700 N N . ILE A 1 94 ? -0.243 2.272 7.656 1.00 97.50 94 ILE A N 1
ATOM 701 C CA . ILE A 1 94 ? -1.445 2.990 7.225 1.00 97.50 94 ILE A CA 1
ATOM 702 C C . ILE A 1 94 ? -2.664 2.334 7.868 1.00 97.50 94 ILE A C 1
ATOM 704 O O . ILE A 1 94 ? -2.883 1.140 7.700 1.00 97.50 94 ILE A O 1
ATOM 708 N N . THR A 1 95 ? -3.481 3.115 8.571 1.00 96.50 95 THR A N 1
ATOM 709 C CA . THR A 1 95 ? -4.724 2.643 9.202 1.00 96.50 95 THR A CA 1
ATOM 710 C C . THR A 1 95 ? -5.925 3.238 8.460 1.00 96.50 95 THR A C 1
ATOM 712 O O . THR A 1 95 ? -6.204 4.433 8.633 1.00 96.50 95 THR A O 1
ATOM 715 N N . PRO A 1 96 ? -6.647 2.466 7.626 1.00 92.94 96 PRO A N 1
ATOM 716 C CA . PRO A 1 96 ? -7.889 2.921 7.009 1.00 92.94 96 PRO A CA 1
ATOM 717 C C . PRO A 1 96 ? -8.935 3.286 8.074 1.00 92.94 96 PRO A C 1
ATOM 719 O O . PRO A 1 96 ? -9.365 2.459 8.877 1.00 92.94 96 PRO A O 1
ATOM 722 N N . LYS A 1 97 ? -9.343 4.561 8.103 1.00 89.62 97 LYS A N 1
ATOM 723 C CA . LYS A 1 97 ? -10.240 5.111 9.143 1.00 89.62 97 LYS A CA 1
ATOM 724 C C . LYS A 1 97 ? -11.723 5.066 8.782 1.00 89.62 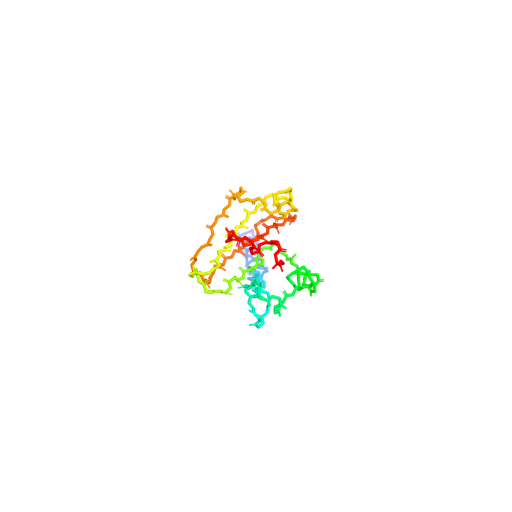97 LYS A C 1
ATOM 726 O O . LYS A 1 97 ? -12.556 5.453 9.597 1.00 89.62 97 LYS A O 1
ATOM 731 N N . ARG A 1 98 ? -12.059 4.694 7.548 1.00 91.06 98 ARG A N 1
ATOM 732 C CA . ARG A 1 98 ? -13.432 4.691 7.039 1.00 91.06 98 ARG A CA 1
ATOM 733 C C . ARG A 1 98 ? -13.699 3.397 6.277 1.00 91.06 98 ARG A C 1
ATOM 735 O O . ARG A 1 98 ? -12.772 2.901 5.639 1.00 91.06 98 ARG A O 1
ATOM 742 N N . PRO A 1 99 ? -14.938 2.881 6.313 1.00 93.50 99 PRO A N 1
ATOM 743 C CA . PRO A 1 99 ? -15.338 1.778 5.452 1.00 93.50 99 PRO A CA 1
ATOM 744 C C . PRO A 1 99 ? -15.205 2.149 3.971 1.00 93.50 99 PRO A C 1
ATOM 746 O O . PRO A 1 99 ? -15.400 3.311 3.602 1.00 93.50 99 PRO A O 1
ATOM 749 N N . GLY A 1 100 ? -14.938 1.149 3.134 1.00 93.81 100 GLY A N 1
ATOM 750 C CA . GLY A 1 100 ? -14.838 1.287 1.682 1.00 93.81 100 GLY A CA 1
ATOM 751 C C . GLY A 1 100 ? -13.481 0.856 1.131 1.00 93.81 100 GLY A C 1
ATOM 752 O O . GLY A 1 100 ? -12.559 0.524 1.876 1.00 93.81 100 GLY A O 1
ATOM 753 N N . HIS A 1 101 ? -13.368 0.854 -0.196 1.00 94.31 101 HIS A N 1
ATOM 754 C CA . HIS A 1 101 ? -12.139 0.458 -0.874 1.00 94.31 101 HIS A CA 1
ATOM 755 C C . HIS A 1 101 ? -11.040 1.511 -0.703 1.00 94.31 101 HIS A C 1
ATOM 757 O O . HIS A 1 101 ? -11.263 2.708 -0.887 1.00 94.31 101 HIS A O 1
ATOM 763 N N . CYS A 1 102 ? -9.839 1.042 -0.372 1.00 95.31 102 CYS A N 1
ATOM 764 C CA . CYS A 1 102 ? -8.616 1.833 -0.368 1.00 95.31 102 CYS A CA 1
ATOM 765 C C . CYS A 1 102 ? -7.649 1.215 -1.376 1.00 95.31 102 CYS A C 1
ATOM 767 O O . CYS A 1 102 ? -7.323 0.035 -1.259 1.00 95.31 102 CYS A O 1
ATOM 769 N N . TYR A 1 103 ? -7.187 2.009 -2.338 1.00 96.94 103 TYR A N 1
ATOM 770 C CA . TYR A 1 103 ? -6.317 1.537 -3.410 1.00 96.94 103 TYR A CA 1
ATOM 771 C C . TYR A 1 103 ? -4.894 2.035 -3.202 1.00 96.94 103 TYR A C 1
ATOM 773 O O . TYR A 1 103 ? -4.675 3.219 -2.927 1.00 96.94 103 TYR A O 1
ATOM 781 N N . PHE A 1 104 ? -3.934 1.124 -3.351 1.00 97.62 104 PHE A N 1
ATOM 782 C CA . PHE A 1 104 ? -2.514 1.413 -3.218 1.00 97.62 104 PHE A CA 1
ATOM 783 C C . PHE A 1 104 ? -1.746 0.777 -4.371 1.00 97.62 104 PHE A C 1
ATOM 785 O O . PHE A 1 104 ? -1.961 -0.391 -4.673 1.00 97.62 104 PHE A O 1
ATOM 792 N N . HIS A 1 105 ? -0.815 1.508 -4.976 1.00 96.50 105 HIS A N 1
ATOM 793 C CA . HIS A 1 105 ? 0.138 0.936 -5.930 1.00 96.50 105 HIS A CA 1
ATOM 794 C C . HIS A 1 105 ? 1.520 1.561 -5.766 1.00 96.50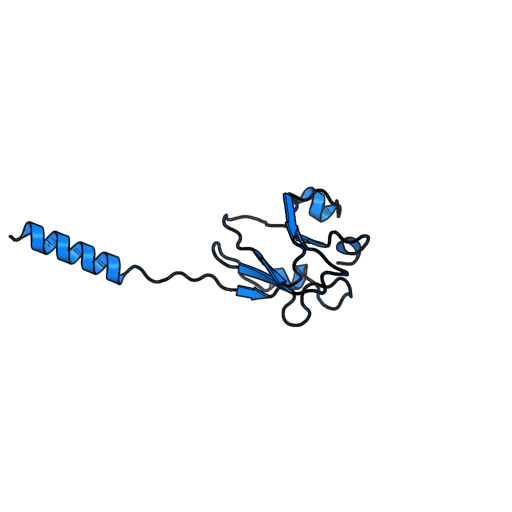 105 HIS A C 1
ATOM 796 O O . HIS A 1 105 ? 1.730 2.524 -5.017 1.00 96.50 105 HIS A O 1
ATOM 802 N N . CYS A 1 106 ? 2.505 0.968 -6.440 1.00 96.88 106 CYS A N 1
ATOM 803 C CA . CYS A 1 106 ? 3.856 1.488 -6.419 1.00 96.88 106 CYS A CA 1
ATOM 804 C C . CYS A 1 106 ? 3.986 2.629 -7.428 1.00 96.88 106 CYS A C 1
ATOM 806 O O . CYS A 1 106 ? 3.645 2.480 -8.600 1.00 96.88 106 CYS A O 1
ATOM 808 N N . GLY A 1 107 ? 4.509 3.765 -6.971 1.00 95.06 107 GLY A N 1
ATOM 809 C CA . GLY A 1 107 ? 4.736 4.947 -7.805 1.00 95.06 107 GLY A CA 1
ATOM 810 C C . GLY A 1 107 ? 6.037 4.957 -8.599 1.00 95.06 107 GLY A C 1
ATOM 811 O O . GLY A 1 107 ? 6.365 5.966 -9.218 1.00 95.06 107 GLY A O 1
ATOM 812 N N . ALA A 1 108 ? 6.843 3.901 -8.501 1.00 95.31 108 ALA A N 1
ATOM 813 C CA . ALA A 1 108 ? 8.056 3.786 -9.297 1.00 95.31 108 ALA A CA 1
ATOM 814 C C . ALA A 1 108 ? 7.694 3.402 -10.747 1.00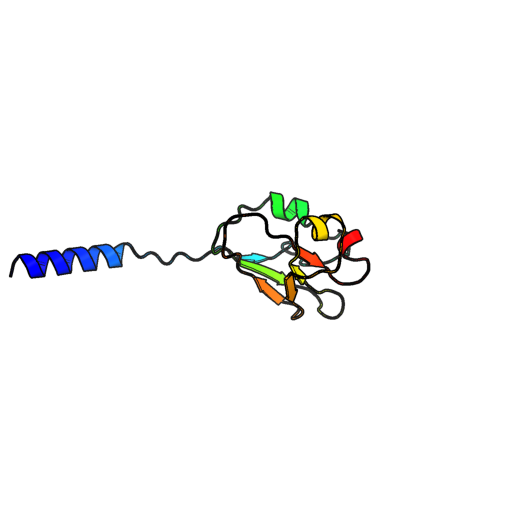 95.31 108 ALA A C 1
ATOM 816 O O . ALA A 1 108 ? 6.776 2.598 -10.944 1.00 95.31 108 ALA A O 1
ATOM 817 N N . PRO A 1 109 ? 8.380 3.960 -11.763 1.00 94.00 109 PRO A N 1
ATOM 818 C CA . PRO A 1 109 ? 8.059 3.700 -13.164 1.00 94.00 109 PRO A CA 1
ATOM 819 C C . PRO A 1 109 ? 7.988 2.203 -13.4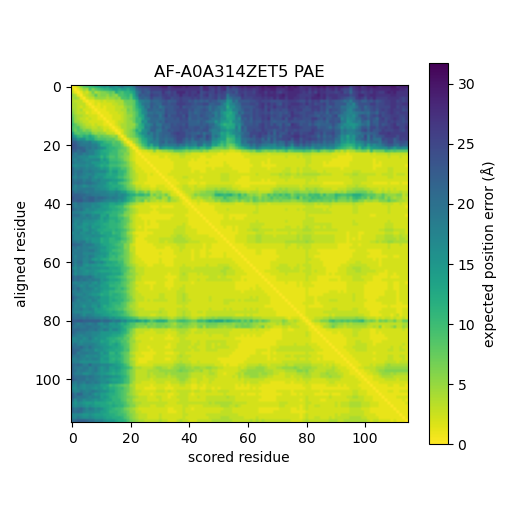89 1.00 94.00 109 PRO A C 1
ATOM 821 O O . PRO A 1 109 ? 8.910 1.453 -13.180 1.00 94.00 109 PRO A O 1
ATOM 824 N N . GLY A 1 110 ? 6.887 1.770 -14.108 1.00 94.31 110 GLY A N 1
ATOM 825 C CA . GLY A 1 110 ? 6.669 0.382 -14.529 1.00 94.31 110 GLY A CA 1
ATOM 826 C C . GLY A 1 110 ? 6.280 -0.597 -13.416 1.00 94.31 110 GLY A C 1
ATOM 827 O O . GLY A 1 110 ? 5.925 -1.730 -13.724 1.00 94.31 110 GLY A O 1
ATOM 828 N N . HIS A 1 111 ? 6.329 -0.204 -12.137 1.00 95.50 111 HIS A N 1
ATOM 829 C CA . HIS A 1 111 ? 6.084 -1.140 -11.036 1.00 95.50 111 HIS A CA 1
ATOM 830 C C . HIS A 1 111 ? 4.604 -1.496 -10.878 1.00 95.50 111 HIS A C 1
ATOM 832 O O . HIS A 1 111 ? 4.306 -2.657 -10.659 1.00 95.50 111 HIS A O 1
ATOM 838 N N . CYS A 1 112 ? 3.685 -0.537 -11.027 1.00 95.62 112 CYS A N 1
ATOM 839 C CA . CYS A 1 112 ? 2.243 -0.817 -10.970 1.00 95.62 112 CYS A CA 1
ATOM 840 C C . CYS A 1 112 ? 1.792 -1.741 -12.113 1.00 95.62 112 CYS A C 1
ATOM 842 O O . CYS A 1 112 ? 0.997 -2.650 -11.923 1.00 95.62 112 CYS A O 1
ATOM 844 N N . GLN A 1 113 ? 2.358 -1.554 -13.304 1.00 94.81 113 GLN A N 1
ATOM 845 C CA . GLN A 1 113 ? 2.065 -2.374 -14.478 1.00 94.81 113 GLN A CA 1
ATOM 846 C C . GLN A 1 113 ? 2.577 -3.813 -14.331 1.00 94.81 113 GLN A C 1
ATOM 848 O O . GLN A 1 113 ? 2.103 -4.705 -15.031 1.00 94.81 113 GLN A O 1
ATOM 853 N N . ALA A 1 114 ? 3.559 -4.028 -13.453 1.00 93.44 114 ALA A N 1
ATOM 854 C CA . ALA A 1 114 ? 4.120 -5.340 -13.160 1.00 93.44 114 ALA A CA 1
ATOM 855 C C . ALA A 1 114 ? 3.319 -6.129 -12.104 1.00 93.44 114 ALA A C 1
ATOM 857 O O . ALA A 1 114 ? 3.634 -7.302 -11.895 1.00 93.44 114 ALA A O 1
ATOM 858 N N . GLY A 1 115 ? 2.300 -5.514 -11.484 1.00 90.19 115 GLY A N 1
ATOM 859 C CA . GLY A 1 115 ? 1.537 -6.076 -10.364 1.00 90.19 115 GLY A CA 1
ATOM 860 C C . GLY A 1 115 ? 1.889 -5.403 -9.049 1.00 90.19 115 GLY A C 1
ATOM 861 O O . GLY A 1 115 ? 3.037 -5.592 -8.586 1.00 90.19 115 GLY A O 1
#

Organism: NCBI:txid2094558

InterPro domains:
  IPR003245 Phytocyanin domain [PF02298] (34-115)
  IPR003245 Phytocyanin domain [PS51485] (24-115)
  IPR008972 Cupredoxin [G3DSA:2.60.40.420] (23-115)
  IPR008972 Cupredoxin [SSF49503] (23-115)
  IPR039391 Phytocyanin-like [PTHR33021] (18-115)